Protein AF-F4SD41-F1 (afdb_monomer_lite)

Radius of gyration: 21.18 Å; chains: 1; bounding box: 43×43×62 Å

Sequence (156 aa):
MKKTNLLVYPNWHCGHVFCYSCLLHYLELSEEKKGEGRKCPVCTDPVMKKDLKSVKWLNFDSEQTHIRFRLMERPTFSTLALPRSSTWPSSAIEPLQSPWHFTPDALTHAKFMVAAPDYMNNELNNDLEELQTELATLVTWSASDTQADLGVVFDY

Structure (mmCIF, N/CA/C/O backbone):
data_AF-F4SD41-F1
#
_entry.id   AF-F4SD41-F1
#
loop_
_atom_site.group_PDB
_atom_site.id
_atom_site.type_symbol
_atom_site.label_atom_id
_atom_site.label_alt_id
_atom_site.label_comp_id
_atom_site.label_asym_id
_atom_site.label_entity_id
_atom_site.label_seq_id
_atom_site.pdbx_PDB_ins_code
_atom_site.Cartn_x
_atom_site.Cartn_y
_atom_site.Cartn_z
_atom_site.occupancy
_atom_site.B_iso_or_equiv
_atom_site.auth_seq_id
_atom_site.auth_comp_id
_atom_site.auth_asym_id
_atom_site.auth_atom_id
_atom_site.pdbx_PDB_model_num
ATOM 1 N N . MET A 1 1 ? -3.926 -11.496 15.297 1.00 35.41 1 MET A N 1
ATOM 2 C CA . MET A 1 1 ? -2.959 -10.393 15.077 1.00 35.41 1 MET A CA 1
ATOM 3 C C . MET A 1 1 ? -3.759 -9.243 14.500 1.00 35.41 1 MET A C 1
ATOM 5 O O . MET A 1 1 ? -4.321 -9.430 13.437 1.00 35.41 1 MET A O 1
ATOM 9 N N . LYS A 1 2 ? -3.910 -8.124 15.223 1.00 39.91 2 LYS A N 1
ATOM 10 C CA . LYS A 1 2 ? -4.833 -7.042 14.838 1.00 39.91 2 LYS A CA 1
ATOM 11 C C . LYS A 1 2 ? -4.500 -6.552 13.427 1.00 39.91 2 LYS A C 1
ATOM 13 O O . LYS A 1 2 ? -3.440 -5.944 13.248 1.00 39.91 2 LYS A O 1
ATOM 18 N N . LYS A 1 3 ? -5.389 -6.785 12.452 1.00 43.94 3 LYS A N 1
ATOM 19 C CA . LYS A 1 3 ? -5.392 -6.016 11.206 1.00 43.94 3 LYS A CA 1
ATOM 20 C C . LYS A 1 3 ? -5.551 -4.561 11.616 1.00 43.94 3 LYS A C 1
ATOM 22 O O . LYS A 1 3 ? -6.598 -4.103 12.063 1.00 43.94 3 LYS A O 1
ATOM 27 N N . THR A 1 4 ? -4.436 -3.850 11.597 1.00 45.84 4 THR A N 1
ATOM 28 C CA . THR A 1 4 ? -4.437 -2.422 11.833 1.00 45.84 4 THR A CA 1
ATOM 29 C C . THR A 1 4 ? -5.080 -1.837 10.592 1.00 45.84 4 THR A C 1
ATOM 31 O O . THR A 1 4 ? -4.493 -1.848 9.517 1.00 45.84 4 THR A O 1
ATOM 34 N N . ASN A 1 5 ? -6.331 -1.399 10.730 1.00 52.41 5 ASN A N 1
ATOM 35 C CA . ASN A 1 5 ? -6.955 -0.507 9.769 1.00 52.41 5 ASN A CA 1
ATOM 36 C C . ASN A 1 5 ? -5.996 0.679 9.638 1.00 52.41 5 ASN A C 1
ATOM 38 O O . ASN A 1 5 ? -5.843 1.480 10.560 1.00 52.41 5 ASN A O 1
ATOM 42 N N . LEU A 1 6 ? -5.224 0.692 8.565 1.00 57.09 6 LEU A N 1
ATOM 43 C CA . LEU A 1 6 ? -4.161 1.650 8.342 1.00 57.09 6 LEU A CA 1
ATOM 44 C C . LEU A 1 6 ? -4.562 2.493 7.171 1.00 57.09 6 LEU A C 1
ATOM 46 O O . LEU A 1 6 ? -4.960 1.957 6.144 1.00 57.09 6 LEU A O 1
ATOM 50 N N . LEU A 1 7 ? -4.486 3.802 7.345 1.00 58.81 7 LEU A N 1
ATOM 51 C CA . LEU A 1 7 ? -4.917 4.725 6.319 1.00 58.81 7 LEU A CA 1
ATOM 52 C C . LEU A 1 7 ? -3.710 5.390 5.666 1.00 58.81 7 LEU A C 1
ATOM 54 O O . LEU A 1 7 ? -2.864 5.946 6.363 1.00 58.81 7 LEU A O 1
ATOM 58 N N . VAL A 1 8 ? -3.652 5.332 4.338 1.00 55.59 8 VAL A N 1
ATOM 59 C CA . VAL A 1 8 ? -2.718 6.083 3.494 1.00 55.59 8 VAL A CA 1
ATOM 60 C C . VAL A 1 8 ? -3.490 7.102 2.673 1.00 55.59 8 VAL A C 1
ATOM 62 O O . VAL A 1 8 ? -4.592 6.833 2.204 1.00 55.59 8 VAL A O 1
ATOM 65 N N . TYR A 1 9 ? -2.890 8.272 2.486 1.00 50.62 9 TYR A N 1
ATOM 66 C CA . TYR A 1 9 ? -3.368 9.313 1.588 1.00 50.62 9 TYR A CA 1
ATOM 67 C C . TYR A 1 9 ? -2.645 9.173 0.235 1.00 50.62 9 TYR A C 1
ATOM 69 O O . TYR A 1 9 ? -1.444 9.407 0.143 1.00 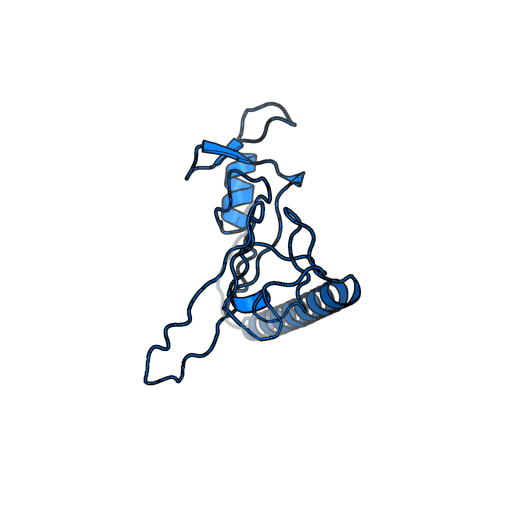50.62 9 TYR A O 1
ATOM 77 N N . PRO A 1 10 ? -3.303 8.755 -0.854 1.00 51.28 10 PRO A N 1
ATOM 78 C CA . PRO A 1 10 ? -2.657 8.561 -2.143 1.00 51.28 10 PRO A CA 1
ATOM 79 C C . PRO A 1 10 ? -2.646 9.886 -2.912 1.00 51.28 10 PRO A C 1
ATOM 81 O O . PRO A 1 10 ? -3.226 10.005 -3.987 1.00 51.28 10 PRO A O 1
ATOM 84 N N . ASN A 1 11 ? -1.996 10.901 -2.357 1.00 50.97 11 ASN A N 1
ATOM 85 C CA . ASN A 1 11 ? -1.503 12.014 -3.159 1.00 50.97 11 ASN A CA 1
ATOM 86 C C . ASN A 1 11 ? 0.018 11.869 -3.259 1.00 50.97 11 ASN A C 1
ATOM 88 O O . ASN A 1 11 ? 0.638 11.210 -2.422 1.00 50.97 11 ASN A O 1
ATOM 92 N N . TRP A 1 12 ? 0.640 12.472 -4.269 1.00 54.09 12 TRP A N 1
ATOM 93 C CA . TRP A 1 12 ? 2.077 12.318 -4.536 1.00 54.09 12 TRP A CA 1
ATOM 94 C C . TRP A 1 12 ? 2.982 12.796 -3.385 1.00 54.09 12 TRP A C 1
ATOM 96 O O . TRP A 1 12 ? 4.186 12.542 -3.410 1.00 54.09 12 TRP A O 1
ATOM 106 N N . HIS A 1 13 ? 2.402 13.431 -2.363 1.00 60.91 13 HIS A N 1
ATOM 107 C CA . HIS A 1 13 ? 3.115 14.101 -1.287 1.00 60.91 13 HIS A CA 1
ATOM 108 C C . HIS A 1 13 ? 3.122 13.346 0.069 1.00 60.91 13 HIS A C 1
ATOM 110 O O . HIS A 1 13 ? 4.201 13.249 0.650 1.00 60.91 13 HIS A O 1
ATOM 116 N N . CYS A 1 14 ? 2.050 12.661 0.535 1.00 72.31 14 CYS A N 1
ATOM 117 C CA . CYS A 1 14 ? 2.090 11.980 1.853 1.00 72.31 14 CYS A CA 1
ATOM 118 C C . CYS A 1 14 ? 1.646 10.500 1.888 1.00 72.31 14 CYS A C 1
ATOM 120 O O . CYS A 1 14 ? 0.476 10.172 1.849 1.00 72.31 14 CYS A O 1
ATOM 122 N N . GLY A 1 15 ? 2.599 9.569 2.044 1.00 75.62 15 GLY A N 1
ATOM 123 C CA . GLY A 1 15 ? 2.355 8.116 2.154 1.00 75.62 15 GLY A CA 1
ATOM 124 C C . GLY A 1 15 ? 2.460 7.560 3.578 1.00 75.62 15 GLY A C 1
ATOM 125 O O . GLY A 1 15 ? 2.865 6.414 3.749 1.00 75.62 15 GLY A O 1
ATOM 126 N N . HIS A 1 16 ? 2.204 8.388 4.592 1.00 84.38 16 HIS A N 1
ATOM 127 C CA . HIS A 1 16 ? 2.368 8.000 5.993 1.00 84.38 16 HIS A CA 1
ATOM 128 C C . HIS A 1 16 ? 1.209 7.137 6.475 1.00 84.38 16 HIS A C 1
ATOM 130 O O . HIS A 1 16 ? 0.063 7.329 6.078 1.00 84.38 16 HIS A O 1
ATOM 136 N N . VAL A 1 17 ? 1.546 6.187 7.338 1.00 85.56 17 VAL A N 1
ATOM 137 C CA . VAL A 1 17 ? 0.671 5.105 7.766 1.00 85.56 17 VAL A CA 1
ATOM 138 C C . VAL A 1 17 ? 0.312 5.332 9.232 1.00 85.56 17 VAL A C 1
ATOM 140 O O . VAL A 1 17 ? 1.196 5.376 10.087 1.00 85.56 17 VAL A O 1
ATOM 143 N N . PHE A 1 18 ? -0.981 5.485 9.522 1.00 85.75 18 PHE A N 1
ATOM 144 C CA . PHE A 1 18 ? -1.491 5.715 10.877 1.00 85.75 18 PHE A CA 1
ATOM 145 C C . PHE A 1 18 ? -2.545 4.688 11.261 1.00 85.75 18 PHE A C 1
ATOM 147 O O . PHE A 1 18 ? -3.328 4.243 10.422 1.00 85.75 18 PHE A O 1
ATOM 154 N N . CYS A 1 19 ? -2.610 4.385 12.555 1.00 85.94 19 CYS A N 1
ATOM 155 C CA . CYS A 1 19 ? -3.704 3.625 13.142 1.00 85.94 19 CYS A CA 1
ATOM 156 C C . CYS A 1 19 ? -5.049 4.330 12.863 1.00 85.94 19 CYS A C 1
ATOM 158 O O . CYS A 1 19 ? -5.156 5.543 13.052 1.00 85.94 19 CYS A O 1
ATOM 160 N N . TYR A 1 20 ? -6.068 3.587 12.417 1.00 84.31 20 TYR A N 1
ATOM 161 C CA . TYR A 1 20 ? -7.367 4.141 12.013 1.00 84.31 20 TYR A CA 1
ATOM 162 C C . TYR A 1 20 ? -8.011 5.007 13.093 1.00 84.31 20 TYR A C 1
ATOM 164 O O . TYR A 1 20 ? -8.345 6.161 12.835 1.00 84.31 20 TYR A O 1
ATOM 172 N N . SER A 1 21 ? -8.135 4.481 14.315 1.00 85.19 21 SER A N 1
ATOM 173 C CA . SER A 1 21 ? -8.725 5.217 15.438 1.00 85.19 21 SER A CA 1
ATOM 174 C C . SER A 1 21 ? -7.927 6.478 15.773 1.00 85.19 21 SER A C 1
ATOM 176 O O . SER A 1 21 ? -8.514 7.541 15.960 1.00 85.19 21 SER A O 1
ATOM 178 N N . CYS A 1 22 ? -6.595 6.385 15.768 1.00 87.69 22 CYS A N 1
ATOM 179 C CA . CYS A 1 22 ? -5.687 7.502 16.019 1.00 87.69 22 CYS A CA 1
ATOM 180 C C . CYS A 1 22 ? -5.872 8.611 14.982 1.00 87.69 22 CYS A C 1
ATOM 182 O O . CYS A 1 22 ? -5.950 9.783 15.339 1.00 87.69 22 CYS A O 1
ATOM 184 N N . LEU A 1 23 ? -5.943 8.248 13.697 1.00 86.19 23 LEU A N 1
ATOM 185 C CA . LEU A 1 23 ? -6.060 9.221 12.618 1.00 86.19 23 LEU A CA 1
ATOM 186 C C . LEU A 1 23 ? -7.437 9.876 12.600 1.00 86.19 23 LEU A C 1
ATOM 188 O O . LEU A 1 23 ? -7.526 1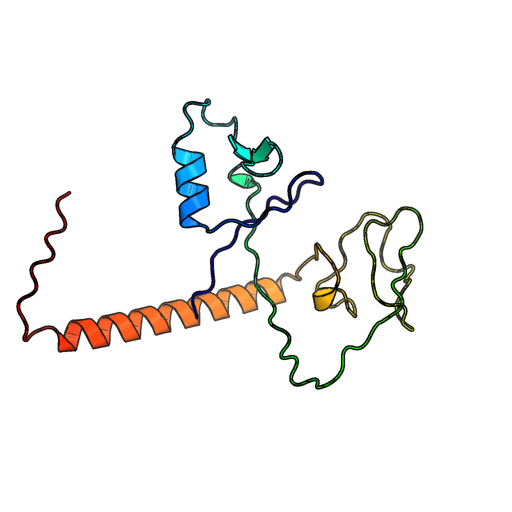1.083 12.408 1.00 86.19 23 LEU A O 1
ATOM 192 N N . LEU A 1 24 ? -8.506 9.110 12.824 1.00 84.44 24 LEU A N 1
ATOM 193 C CA . LEU A 1 24 ? -9.844 9.686 12.919 1.00 84.44 24 LEU A CA 1
ATOM 194 C C . LEU A 1 24 ? -9.957 10.654 14.089 1.00 84.44 24 LEU A C 1
ATOM 196 O O . LEU A 1 24 ? -10.442 11.764 13.900 1.00 84.44 24 LEU A O 1
ATOM 200 N N . HIS A 1 25 ? -9.459 10.269 15.264 1.00 86.94 25 HIS A N 1
ATOM 201 C CA . HIS A 1 25 ? -9.423 11.161 16.417 1.00 86.94 25 HIS A CA 1
ATOM 202 C C . HIS A 1 25 ? -8.587 12.417 16.129 1.00 86.94 25 HIS A C 1
ATOM 204 O O . HIS A 1 25 ? -9.012 13.534 16.417 1.00 86.94 25 HIS A O 1
ATOM 210 N N . TYR A 1 26 ? -7.426 12.246 15.488 1.00 86.69 26 TYR A N 1
ATOM 211 C CA . TYR A 1 26 ? -6.583 13.358 15.068 1.00 86.69 26 TYR A CA 1
ATOM 212 C C . TYR A 1 26 ? -7.310 14.309 14.115 1.00 86.69 26 TYR A C 1
ATOM 214 O O . TYR A 1 26 ? -7.185 15.517 14.277 1.00 86.69 26 TYR A O 1
ATOM 222 N N . LEU A 1 27 ? -8.066 13.799 13.142 1.00 84.06 27 LEU A N 1
ATOM 223 C CA . LEU A 1 27 ? -8.834 14.625 12.210 1.00 84.06 27 LEU A CA 1
ATOM 224 C C . LEU A 1 27 ? -10.017 15.322 12.897 1.00 84.06 27 LEU A C 1
ATOM 226 O O . LEU A 1 27 ? -10.269 16.482 12.601 1.00 84.06 27 LEU A O 1
ATOM 230 N N . GLU A 1 28 ? -10.697 14.656 13.832 1.00 83.62 28 GLU A N 1
ATOM 231 C CA . GLU A 1 28 ? -11.876 15.195 14.532 1.00 83.62 28 GLU A CA 1
ATOM 232 C C . GLU A 1 28 ? -11.540 16.361 15.468 1.00 83.62 28 GLU A C 1
ATOM 234 O O . GLU A 1 28 ? -12.322 17.291 15.621 1.00 83.62 28 GLU A O 1
ATOM 239 N N . LEU A 1 29 ? -10.344 16.359 16.056 1.00 83.31 29 LEU A N 1
ATOM 240 C CA . LEU A 1 29 ? -9.880 17.448 16.916 1.00 83.31 29 LEU A CA 1
ATOM 241 C C . LEU A 1 29 ? -9.715 18.795 16.167 1.00 83.31 29 LEU A C 1
ATOM 243 O O . LEU A 1 29 ? -9.308 19.773 16.796 1.00 83.31 29 LEU A O 1
ATOM 247 N N . SER A 1 30 ? -9.913 18.862 14.840 1.00 72.00 30 SER A N 1
ATOM 248 C CA . SER A 1 30 ? -9.715 20.071 14.025 1.00 72.00 30 SER A CA 1
ATOM 249 C C . SER A 1 30 ? -10.828 21.093 14.176 1.00 72.00 30 SER A C 1
ATOM 251 O O . SER A 1 30 ? -11.968 20.822 13.826 1.00 72.00 30 SER A O 1
ATOM 253 N N . GLU A 1 31 ? -10.463 22.308 14.578 1.00 63.91 31 GLU A N 1
ATOM 254 C CA . GLU A 1 31 ? -11.353 23.475 14.531 1.00 63.91 31 GLU A CA 1
ATOM 255 C C . GLU A 1 31 ? -11.501 24.056 13.110 1.00 63.91 31 GLU A C 1
ATOM 257 O O . GLU A 1 31 ? -12.302 24.963 12.883 1.00 63.91 31 GLU A O 1
ATOM 262 N N . GLU A 1 32 ? -10.723 23.555 12.143 1.00 63.66 32 GLU A N 1
ATOM 263 C CA . GLU A 1 32 ? -10.777 23.985 10.745 1.00 63.66 32 GLU A CA 1
ATOM 264 C C . GLU A 1 32 ? -12.146 23.637 10.135 1.00 63.66 32 GLU A C 1
ATOM 266 O O . GLU A 1 32 ? -12.752 22.603 10.429 1.00 63.66 32 GLU A O 1
ATOM 271 N N . LYS A 1 33 ? -12.689 24.552 9.319 1.00 59.22 33 LYS A N 1
ATOM 272 C CA . LYS A 1 33 ? -14.056 24.448 8.788 1.00 59.22 33 LYS A CA 1
ATOM 273 C C . LYS A 1 33 ? -14.246 23.105 8.086 1.00 59.22 33 LYS A C 1
ATOM 275 O O . LYS A 1 33 ? -13.388 22.677 7.325 1.00 59.22 33 LYS A O 1
ATOM 280 N N . LYS A 1 34 ? -15.417 22.487 8.278 1.00 55.16 34 LYS A N 1
ATOM 281 C CA . LYS A 1 34 ? -15.869 21.232 7.648 1.00 55.16 34 LYS A CA 1
ATOM 282 C C . LYS A 1 34 ? -15.539 21.202 6.139 1.00 55.16 34 LYS A C 1
ATOM 284 O O . LYS A 1 34 ? -16.328 21.681 5.330 1.00 55.16 34 LYS A O 1
ATOM 289 N N . GLY A 1 35 ? -14.372 20.665 5.770 1.00 58.88 35 GLY A N 1
ATOM 290 C CA . GLY A 1 35 ? -13.855 20.662 4.392 1.00 58.88 35 GLY A CA 1
ATOM 291 C C . GLY A 1 35 ? -12.359 20.981 4.237 1.00 58.88 35 GLY A C 1
ATOM 292 O O . GLY A 1 35 ? -11.784 20.622 3.211 1.00 58.88 35 GLY A O 1
ATOM 293 N N . GLU A 1 36 ? -11.728 21.594 5.237 1.00 66.81 36 GLU A N 1
ATOM 294 C CA . GLU A 1 36 ? -10.292 21.890 5.292 1.00 66.81 36 GLU A CA 1
ATOM 295 C C . GLU A 1 36 ? -9.638 20.846 6.219 1.00 66.81 36 GLU A C 1
ATOM 297 O O . GLU A 1 36 ? -9.900 20.794 7.414 1.00 66.81 36 GLU A O 1
ATOM 302 N N . GLY A 1 37 ? -8.957 19.859 5.636 1.00 75.25 37 GLY A N 1
ATOM 303 C CA . GLY A 1 37 ? -8.360 18.741 6.374 1.00 75.25 37 GLY A CA 1
ATOM 304 C C . GLY A 1 37 ? -7.083 19.136 7.120 1.00 75.25 37 GLY A C 1
ATOM 305 O O . GLY A 1 37 ? -6.430 20.111 6.766 1.00 75.25 37 GLY A O 1
ATOM 306 N N . ARG A 1 38 ? -6.668 18.340 8.114 1.00 84.19 38 ARG A N 1
ATOM 307 C CA . ARG A 1 38 ? -5.484 18.642 8.939 1.00 84.19 38 ARG A CA 1
ATOM 308 C C . ARG A 1 38 ? -4.166 18.293 8.270 1.00 84.19 38 ARG A C 1
ATOM 310 O O . ARG A 1 38 ? -4.071 17.356 7.485 1.00 84.19 38 ARG A O 1
ATOM 317 N N . LYS A 1 39 ? -3.107 18.987 8.677 1.00 87.19 39 LYS A N 1
ATOM 318 C CA . LYS A 1 39 ? -1.729 18.688 8.270 1.00 87.19 39 LYS A CA 1
ATOM 319 C C . LYS A 1 39 ? -1.265 17.334 8.807 1.00 87.19 39 LYS A C 1
ATOM 321 O O . LYS A 1 39 ? -1.509 16.990 9.954 1.00 87.19 39 LYS A O 1
ATOM 326 N N . CYS A 1 40 ? -0.541 16.571 8.001 1.00 86.06 40 CYS A N 1
ATOM 327 C CA . CYS A 1 40 ? 0.072 15.317 8.414 1.00 86.06 40 CYS A CA 1
ATOM 328 C C . CYS A 1 40 ? 1.143 15.580 9.494 1.00 86.06 40 CYS A C 1
ATOM 330 O O . CYS A 1 40 ? 2.051 16.373 9.239 1.00 86.06 40 CYS A O 1
ATOM 332 N N . PRO A 1 41 ? 1.140 14.875 10.642 1.00 87.31 41 PRO A N 1
ATOM 333 C CA . PRO A 1 41 ? 2.165 15.045 11.680 1.00 87.31 41 PRO A CA 1
ATOM 334 C C . PRO A 1 41 ? 3.608 14.753 11.238 1.00 87.31 41 PRO A C 1
ATOM 336 O O . PRO A 1 41 ? 4.541 15.146 11.928 1.00 87.31 41 PRO A O 1
ATOM 339 N N . VAL A 1 42 ? 3.805 14.052 10.114 1.00 88.25 42 VAL A N 1
ATOM 340 C CA . VAL A 1 42 ? 5.137 13.620 9.653 1.00 88.25 42 VAL A CA 1
ATOM 341 C C . VAL A 1 42 ? 5.718 14.535 8.571 1.00 88.25 42 VAL A C 1
ATOM 343 O O . VAL A 1 42 ? 6.911 14.811 8.572 1.00 88.25 42 VAL A O 1
ATOM 346 N N . CYS A 1 43 ? 4.889 15.007 7.640 1.00 86.75 43 CYS A N 1
ATOM 347 C CA . CYS A 1 43 ? 5.336 15.786 6.471 1.00 86.75 43 CYS A CA 1
ATOM 348 C C . CYS A 1 43 ? 4.578 17.094 6.267 1.00 86.75 43 CYS A C 1
ATOM 350 O O . CYS A 1 43 ? 4.871 17.828 5.332 1.00 86.75 43 CYS A O 1
ATOM 352 N N . THR A 1 44 ? 3.611 17.403 7.130 1.00 87.06 44 THR A N 1
ATOM 353 C CA . THR A 1 44 ? 2.815 18.639 7.118 1.00 87.06 44 THR A CA 1
ATOM 354 C C . THR A 1 44 ? 1.908 18.863 5.905 1.00 87.06 44 THR A C 1
ATOM 356 O O . THR A 1 44 ? 1.181 19.854 5.879 1.00 87.06 44 THR A O 1
ATOM 359 N N . ASP A 1 45 ? 1.863 17.921 4.963 1.00 86.12 45 ASP A N 1
ATOM 360 C CA . ASP A 1 45 ? 0.907 17.933 3.854 1.00 86.12 45 ASP A CA 1
ATOM 361 C C . ASP A 1 45 ? -0.539 17.777 4.346 1.00 86.12 45 ASP A C 1
ATOM 363 O O . ASP A 1 45 ? -0.776 17.051 5.315 1.00 86.12 45 ASP A O 1
ATOM 367 N N . PRO A 1 46 ? -1.529 18.403 3.689 1.00 83.19 46 PRO A N 1
ATOM 368 C CA . PRO A 1 46 ? -2.926 18.298 4.096 1.00 83.19 46 PRO A CA 1
ATOM 369 C C . PRO A 1 46 ? -3.475 16.879 3.887 1.00 83.19 46 PRO A C 1
ATOM 371 O O . PRO A 1 46 ? -3.330 16.290 2.814 1.00 83.19 46 PRO A O 1
ATOM 374 N N . VAL A 1 47 ? -4.151 16.355 4.910 1.00 83.31 47 VAL A N 1
ATOM 375 C CA . VAL A 1 47 ? -4.814 15.048 4.935 1.00 83.31 47 VAL A CA 1
ATOM 376 C C . VAL A 1 47 ? -6.321 15.256 5.020 1.00 83.31 47 VAL A C 1
ATOM 378 O O . VAL A 1 47 ? -6.839 15.842 5.970 1.00 83.31 47 VAL A O 1
ATOM 381 N N . MET A 1 48 ? -7.042 14.729 4.034 1.00 80.88 48 MET A N 1
ATOM 382 C CA . MET A 1 48 ? -8.499 14.833 3.938 1.00 80.88 48 MET A CA 1
ATOM 383 C C . MET A 1 48 ? -9.157 13.481 4.207 1.00 80.88 48 MET A C 1
ATOM 385 O O . MET A 1 48 ? -8.680 12.449 3.739 1.00 80.88 48 MET A O 1
ATOM 389 N N . LYS A 1 49 ? -10.320 13.479 4.874 1.00 80.56 49 LYS A N 1
ATOM 390 C CA . LYS A 1 49 ? -11.059 12.244 5.205 1.00 80.56 49 LYS A CA 1
ATOM 391 C C . LYS A 1 49 ? -11.442 11.407 3.977 1.00 80.56 49 LYS A C 1
ATOM 393 O O . LYS A 1 49 ? -11.369 10.186 4.025 1.00 80.56 49 LYS A O 1
ATOM 398 N N . LYS A 1 50 ? -11.824 12.063 2.876 1.00 79.38 50 LYS A N 1
ATOM 399 C CA . LYS A 1 50 ? -12.221 11.420 1.606 1.00 79.38 50 LYS A CA 1
ATOM 400 C C . LYS A 1 50 ? -11.084 10.665 0.905 1.00 79.38 50 LYS A C 1
ATOM 402 O O . LYS A 1 50 ? -11.340 9.773 0.102 1.00 79.38 50 LYS A O 1
ATOM 407 N N . ASP A 1 51 ? -9.847 11.030 1.214 1.00 78.00 51 ASP A N 1
ATOM 408 C CA . ASP A 1 51 ? -8.663 10.547 0.514 1.00 78.00 51 ASP A CA 1
ATOM 409 C C . ASP A 1 51 ? -7.947 9.447 1.313 1.00 78.00 51 ASP A C 1
ATOM 411 O O . ASP A 1 51 ? -6.946 8.904 0.865 1.00 78.00 51 ASP A O 1
ATOM 415 N N . LEU A 1 52 ? -8.465 9.077 2.485 1.00 80.19 52 LEU A N 1
ATOM 416 C CA . LEU A 1 52 ? -7.937 7.979 3.284 1.00 80.19 52 LEU A CA 1
ATOM 417 C C . LEU A 1 52 ? -8.211 6.632 2.594 1.00 80.19 52 LEU A C 1
ATOM 419 O O . LEU A 1 52 ? -9.341 6.344 2.195 1.00 80.19 52 LEU A O 1
ATOM 423 N N . LYS A 1 53 ? -7.182 5.793 2.466 1.00 79.31 53 LYS A N 1
ATOM 424 C CA . LYS A 1 53 ? -7.252 4.445 1.878 1.00 79.31 53 LYS A CA 1
ATOM 425 C C . LYS A 1 53 ? -6.724 3.399 2.839 1.00 79.31 53 LYS A C 1
ATOM 427 O O . LYS A 1 53 ? -5.672 3.614 3.423 1.00 79.31 53 LYS A O 1
ATOM 432 N N . SER A 1 54 ? -7.403 2.262 2.954 1.00 77.75 54 SER A N 1
ATOM 433 C CA . SER A 1 54 ? -6.929 1.123 3.742 1.00 77.75 54 SER A CA 1
ATOM 434 C C . SER A 1 54 ? -5.631 0.538 3.173 1.00 77.75 54 SER A C 1
ATOM 436 O O . SER A 1 54 ? -5.473 0.416 1.958 1.00 77.75 54 SER A O 1
ATOM 438 N N . VAL A 1 55 ? -4.717 0.139 4.055 1.00 76.94 55 VAL A N 1
ATOM 439 C CA . VAL A 1 55 ? -3.470 -0.556 3.722 1.00 76.94 55 VAL A CA 1
ATOM 440 C C . VAL A 1 55 ? -3.395 -1.876 4.467 1.00 76.94 55 VAL A C 1
ATOM 442 O O . VAL A 1 55 ? -3.750 -1.961 5.641 1.00 76.94 55 VAL A O 1
ATOM 445 N N . LYS A 1 56 ? -2.896 -2.899 3.771 1.00 76.75 56 LYS A N 1
ATOM 446 C CA . LYS A 1 56 ? -2.645 -4.234 4.308 1.00 76.75 56 LYS A CA 1
ATOM 447 C C . LYS A 1 56 ? -1.143 -4.463 4.410 1.00 76.75 56 LYS A C 1
ATOM 449 O O . LYS A 1 56 ? -0.410 -4.203 3.457 1.00 76.75 56 LYS A O 1
ATOM 454 N N . TRP A 1 57 ? -0.694 -4.978 5.551 1.00 77.69 57 TRP A N 1
ATOM 455 C CA . TRP A 1 57 ? 0.669 -5.480 5.675 1.00 77.69 57 TRP A CA 1
ATOM 456 C C . TRP A 1 57 ? 0.780 -6.822 4.978 1.00 77.69 57 TRP A C 1
ATOM 458 O O . TRP A 1 57 ? 0.020 -7.749 5.260 1.00 77.69 57 TRP A O 1
ATOM 468 N N . LEU A 1 58 ? 1.759 -6.920 4.094 1.00 76.75 58 LEU A N 1
ATOM 469 C CA . LEU A 1 58 ? 2.159 -8.178 3.502 1.00 76.75 58 LEU A CA 1
ATOM 470 C C . LEU A 1 58 ? 3.419 -8.627 4.223 1.00 76.75 58 LEU A C 1
ATOM 472 O O . LEU A 1 58 ? 4.502 -8.083 4.009 1.00 76.75 58 LEU A O 1
ATOM 476 N N . ASN A 1 59 ? 3.247 -9.586 5.126 1.00 74.94 59 ASN A N 1
ATOM 477 C CA . ASN A 1 59 ? 4.374 -10.267 5.735 1.00 74.94 59 ASN A CA 1
ATOM 478 C C . ASN A 1 59 ? 4.853 -11.317 4.740 1.00 74.94 59 ASN A C 1
ATOM 480 O O . ASN A 1 59 ? 4.112 -12.234 4.390 1.00 74.94 59 ASN A O 1
ATOM 484 N N . PHE A 1 60 ? 6.082 -11.165 4.268 1.00 71.31 60 PHE A N 1
ATOM 485 C CA . PHE A 1 60 ? 6.760 -12.217 3.533 1.00 71.31 60 PHE A CA 1
ATOM 486 C C . PHE A 1 60 ? 7.562 -13.000 4.561 1.00 71.31 60 PHE A C 1
ATOM 488 O O . PHE A 1 60 ? 8.514 -12.453 5.116 1.00 71.31 60 PHE A O 1
ATOM 495 N N . ASP A 1 61 ? 7.150 -14.237 4.851 1.00 64.25 61 ASP A N 1
ATOM 496 C CA . ASP A 1 61 ? 7.909 -15.113 5.742 1.00 64.25 61 ASP A CA 1
ATOM 497 C C . ASP A 1 61 ? 9.293 -15.334 5.140 1.00 64.25 61 ASP A C 1
ATOM 499 O O . ASP A 1 61 ? 9.487 -16.051 4.154 1.00 64.25 61 ASP A O 1
ATOM 503 N N . SER A 1 62 ? 10.278 -14.655 5.713 1.00 62.72 62 SER A N 1
ATOM 504 C CA . SER A 1 62 ? 11.669 -14.875 5.388 1.00 62.72 62 SER A CA 1
ATOM 505 C C . SER A 1 62 ? 12.209 -15.942 6.330 1.00 62.72 62 SER A C 1
ATOM 507 O O . SER A 1 62 ? 13.065 -15.659 7.162 1.00 62.72 62 SER A O 1
ATOM 509 N N . GLU A 1 63 ? 11.807 -17.198 6.127 1.00 66.81 63 GLU A N 1
ATOM 510 C CA . GLU A 1 63 ? 12.590 -18.363 6.586 1.00 66.81 63 GLU A CA 1
ATOM 511 C C . GLU A 1 63 ? 13.927 -18.486 5.814 1.00 66.81 63 GLU A C 1
ATOM 513 O O . GLU A 1 63 ? 14.564 -19.536 5.746 1.00 66.81 63 GLU A O 1
ATOM 518 N N . GLN A 1 64 ? 14.365 -17.405 5.168 1.00 68.75 64 GLN A N 1
ATOM 519 C CA . GLN A 1 64 ? 15.584 -17.361 4.391 1.00 68.75 64 GLN A CA 1
ATOM 520 C C . GLN A 1 64 ? 16.750 -17.058 5.322 1.00 68.75 64 GLN A C 1
ATOM 522 O O . GLN A 1 64 ? 16.854 -15.989 5.914 1.00 68.75 64 GLN A O 1
ATOM 527 N N . THR A 1 65 ? 17.684 -18.000 5.386 1.00 85.19 65 THR A N 1
ATOM 528 C CA . THR A 1 65 ? 18.967 -17.861 6.087 1.00 85.19 65 THR A CA 1
ATOM 529 C C . THR A 1 65 ? 19.930 -16.888 5.399 1.00 85.19 65 THR A C 1
ATOM 531 O O . THR A 1 65 ? 21.011 -16.617 5.918 1.00 85.19 65 THR A O 1
ATOM 534 N N . HIS A 1 66 ? 19.566 -16.376 4.220 1.00 84.19 66 HIS A N 1
ATOM 535 C CA . HIS A 1 66 ? 20.399 -15.515 3.393 1.00 84.19 66 HIS A CA 1
ATOM 536 C C . HIS A 1 66 ? 19.604 -14.330 2.839 1.00 84.19 66 HIS A C 1
ATOM 538 O O . HIS A 1 66 ? 18.443 -14.451 2.459 1.00 84.19 66 HIS A O 1
ATOM 544 N N . ILE A 1 67 ? 20.267 -13.175 2.752 1.00 84.19 67 ILE A N 1
ATOM 545 C CA . ILE A 1 67 ? 19.705 -11.954 2.171 1.00 84.19 67 ILE A CA 1
ATOM 546 C C . ILE A 1 67 ? 20.012 -11.949 0.671 1.00 84.19 67 ILE A C 1
ATOM 548 O O . ILE A 1 67 ? 21.176 -11.940 0.267 1.00 84.19 67 ILE A O 1
ATOM 552 N N . ARG A 1 68 ? 18.974 -11.936 -0.170 1.00 85.12 68 ARG A N 1
ATOM 553 C CA . ARG A 1 68 ? 19.120 -11.848 -1.629 1.00 85.12 68 ARG A CA 1
ATOM 554 C C . ARG A 1 68 ? 18.933 -10.412 -2.111 1.00 85.12 68 ARG A C 1
ATOM 556 O O . ARG A 1 68 ? 17.819 -9.901 -2.132 1.00 85.12 68 ARG A O 1
ATOM 563 N N . PHE A 1 69 ? 20.006 -9.800 -2.601 1.00 89.44 69 PHE A N 1
ATOM 564 C CA . PHE A 1 69 ? 19.927 -8.529 -3.321 1.00 89.44 69 PHE A CA 1
ATOM 565 C C . PHE A 1 69 ? 19.461 -8.761 -4.767 1.00 89.44 69 PHE A C 1
ATOM 567 O O . PHE A 1 69 ? 19.930 -9.682 -5.441 1.00 8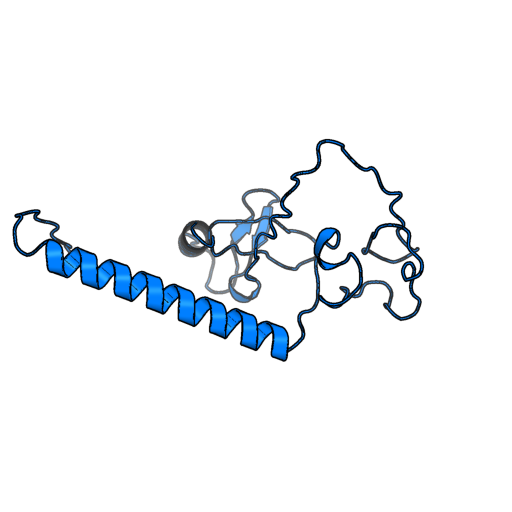9.44 69 PHE A O 1
ATOM 574 N N . ARG A 1 70 ? 18.533 -7.931 -5.258 1.00 91.62 70 ARG A N 1
ATOM 575 C CA . ARG A 1 70 ? 18.096 -7.912 -6.664 1.00 91.62 70 ARG A CA 1
ATOM 576 C C . ARG A 1 70 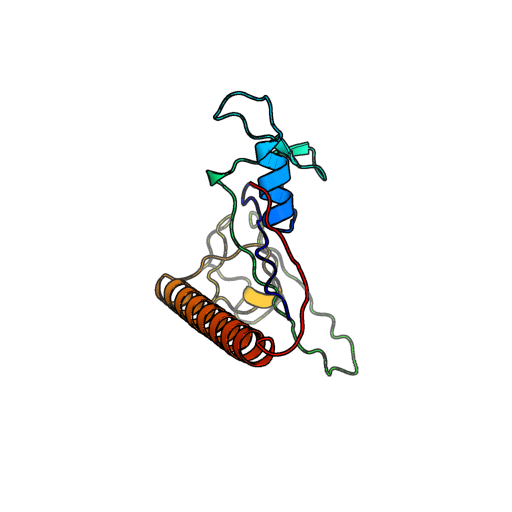? 18.358 -6.533 -7.260 1.00 91.62 70 ARG A C 1
ATOM 578 O O . ARG A 1 70 ? 18.152 -5.522 -6.596 1.00 91.62 70 ARG A O 1
ATOM 585 N N . LEU A 1 71 ? 18.811 -6.503 -8.513 1.00 94.62 71 LEU A N 1
ATOM 586 C CA . LEU A 1 71 ? 18.975 -5.257 -9.257 1.00 94.62 71 LEU A CA 1
ATOM 587 C C . LEU A 1 71 ? 17.593 -4.666 -9.554 1.00 94.62 71 LEU A C 1
ATOM 589 O O . LEU A 1 71 ? 16.760 -5.330 -10.170 1.00 94.62 71 LEU A O 1
ATOM 593 N N . MET A 1 72 ? 17.373 -3.429 -9.121 1.00 93.50 72 MET A N 1
ATOM 594 C CA . MET A 1 72 ? 16.140 -2.684 -9.368 1.00 93.50 72 MET A CA 1
ATOM 595 C C . MET A 1 72 ? 16.279 -1.850 -10.639 1.00 93.50 72 MET A C 1
ATOM 597 O O . MET A 1 72 ? 17.322 -1.233 -10.863 1.00 93.50 72 MET A O 1
ATOM 601 N N . GLU A 1 73 ? 15.221 -1.795 -11.442 1.00 92.06 73 GLU A N 1
ATOM 602 C CA . GLU A 1 73 ? 15.168 -0.986 -12.658 1.00 92.06 73 GLU A CA 1
ATOM 603 C C . GLU A 1 73 ? 13.968 -0.034 -12.611 1.00 92.06 73 GLU A C 1
ATOM 605 O O . GLU A 1 73 ? 12.844 -0.442 -12.307 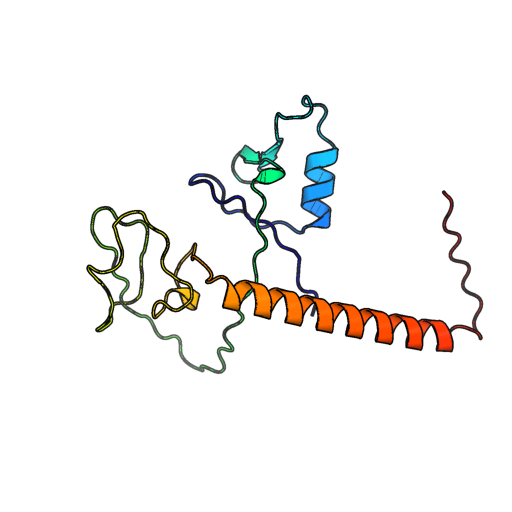1.00 92.06 73 GLU A O 1
ATOM 610 N N . ARG A 1 74 ? 14.215 1.246 -12.912 1.00 91.69 74 ARG A N 1
ATOM 611 C CA . ARG A 1 74 ? 13.193 2.295 -13.010 1.00 91.69 74 ARG A CA 1
ATOM 612 C C . ARG A 1 74 ? 13.258 2.941 -14.398 1.00 91.69 74 ARG A C 1
ATOM 614 O O . ARG A 1 74 ? 14.217 3.673 -14.655 1.00 91.69 74 ARG A O 1
ATOM 621 N N . PRO A 1 75 ? 12.262 2.709 -15.269 1.00 88.25 75 PRO A N 1
ATOM 622 C CA . PRO A 1 75 ? 12.167 3.363 -16.569 1.00 88.25 75 PRO A CA 1
ATOM 623 C C . PRO A 1 75 ? 12.120 4.888 -16.461 1.00 88.25 75 PRO A C 1
ATOM 625 O O . PRO A 1 75 ? 11.682 5.453 -15.453 1.00 88.25 75 PRO A O 1
ATOM 628 N N . THR A 1 76 ? 12.537 5.568 -17.527 1.00 86.25 76 THR A N 1
ATOM 629 C CA . THR A 1 76 ? 12.393 7.021 -17.637 1.00 86.25 76 THR A CA 1
ATOM 630 C C . THR A 1 76 ? 10.918 7.416 -17.565 1.00 86.25 76 THR A C 1
ATOM 632 O O . THR A 1 76 ? 10.045 6.711 -18.061 1.00 86.25 76 THR A O 1
ATOM 635 N N . PHE A 1 77 ? 10.637 8.541 -16.901 1.00 82.12 77 PHE A N 1
ATOM 636 C CA . PHE A 1 77 ? 9.277 9.057 -16.684 1.00 82.12 77 PHE A CA 1
ATOM 637 C C . PHE A 1 77 ? 8.327 8.128 -15.901 1.00 82.12 77 PHE A C 1
ATOM 639 O O . PHE A 1 77 ? 7.127 8.381 -15.860 1.00 82.12 77 PHE A O 1
ATOM 646 N N . SER A 1 78 ? 8.843 7.095 -15.226 1.00 83.50 78 SER A N 1
ATOM 647 C CA . SER A 1 78 ? 8.055 6.229 -14.346 1.00 83.50 78 SER A CA 1
ATOM 648 C C . SER A 1 78 ? 8.408 6.436 -12.871 1.00 83.50 78 SER A C 1
ATOM 650 O O . SER A 1 78 ? 9.574 6.593 -12.502 1.00 83.50 78 SER A O 1
ATOM 652 N N . THR A 1 79 ? 7.392 6.407 -12.008 1.00 80.12 79 THR A N 1
ATOM 653 C CA . THR A 1 79 ? 7.551 6.334 -10.546 1.00 80.12 79 THR A CA 1
ATOM 654 C C . THR A 1 79 ? 7.662 4.891 -10.047 1.00 80.12 79 THR A C 1
ATOM 656 O O . THR A 1 79 ? 7.969 4.670 -8.875 1.00 80.12 79 THR A O 1
ATOM 659 N N . LEU A 1 80 ? 7.450 3.909 -10.930 1.00 87.12 80 LEU A N 1
ATOM 660 C CA . LEU A 1 80 ? 7.502 2.489 -10.620 1.00 87.12 80 LEU A CA 1
ATOM 661 C C . LEU A 1 80 ? 8.933 1.957 -10.773 1.00 87.12 80 LEU A C 1
ATOM 663 O O . LEU A 1 80 ? 9.541 2.075 -11.836 1.00 87.12 80 LEU A O 1
ATOM 667 N N . ALA A 1 81 ? 9.460 1.355 -9.708 1.00 90.06 81 ALA A N 1
ATOM 668 C CA . ALA A 1 81 ? 10.748 0.671 -9.696 1.00 90.06 81 ALA A CA 1
ATOM 669 C C . ALA A 1 81 ? 10.540 -0.772 -9.226 1.00 90.06 81 ALA A C 1
ATOM 671 O O . ALA A 1 81 ? 10.156 -0.991 -8.078 1.00 90.06 81 ALA A O 1
ATOM 672 N N . LEU A 1 82 ? 10.791 -1.742 -10.105 1.00 91.81 82 LEU A N 1
ATOM 673 C CA . LEU A 1 82 ? 10.648 -3.173 -9.817 1.00 91.81 82 LEU A CA 1
ATOM 674 C C . LEU A 1 82 ? 11.975 -3.908 -10.065 1.00 91.81 82 LEU A C 1
ATOM 676 O O . LEU A 1 82 ? 12.858 -3.372 -10.749 1.00 91.81 82 LEU A O 1
ATOM 680 N N . PRO A 1 83 ? 12.151 -5.121 -9.512 1.00 93.50 83 PRO A N 1
ATOM 681 C CA . PRO A 1 83 ? 13.295 -5.962 -9.829 1.00 93.50 83 PRO A CA 1
ATOM 682 C C . PRO A 1 83 ? 13.383 -6.230 -11.331 1.00 93.50 83 PRO A C 1
ATOM 684 O O . PRO A 1 83 ? 12.382 -6.525 -11.988 1.00 93.50 83 PRO A O 1
ATOM 687 N N . ARG A 1 84 ? 14.600 -6.176 -11.876 1.00 92.19 84 ARG A N 1
ATOM 688 C CA . ARG A 1 84 ? 14.851 -6.550 -13.268 1.00 92.19 84 ARG A CA 1
ATOM 689 C C . ARG A 1 84 ? 14.414 -7.999 -13.496 1.00 92.19 84 ARG A C 1
ATOM 691 O O . ARG A 1 84 ? 14.895 -8.907 -12.813 1.00 92.19 84 ARG A O 1
ATOM 698 N N . SER A 1 85 ? 13.545 -8.221 -14.475 1.00 90.62 85 SER A N 1
ATOM 699 C CA . SER A 1 85 ? 13.018 -9.547 -14.811 1.00 90.62 85 SER A CA 1
ATOM 700 C C . SER A 1 85 ? 12.710 -9.644 -16.307 1.00 90.62 85 SER A C 1
ATOM 702 O O . SER A 1 85 ? 12.913 -8.696 -17.056 1.00 90.62 85 SER A O 1
ATOM 704 N N . SER A 1 86 ? 12.231 -10.796 -16.780 1.00 89.44 86 SER A N 1
ATOM 705 C CA . SER A 1 86 ? 11.764 -10.930 -18.169 1.00 89.44 86 SER A CA 1
ATOM 706 C C . SER A 1 86 ? 10.496 -10.118 -18.451 1.00 89.44 86 SER A C 1
ATOM 708 O O . SER A 1 86 ? 10.220 -9.795 -19.601 1.00 89.44 86 SER A O 1
ATOM 710 N N . THR A 1 87 ? 9.726 -9.795 -17.411 1.00 88.31 87 THR A N 1
ATOM 711 C CA . THR A 1 87 ? 8.455 -9.065 -17.493 1.00 88.31 87 THR A CA 1
ATOM 712 C C . THR A 1 87 ? 8.585 -7.584 -17.134 1.00 88.31 87 THR A C 1
ATOM 714 O O . THR A 1 87 ? 7.590 -6.863 -17.178 1.00 88.31 87 THR A O 1
ATOM 717 N N . TRP A 1 88 ? 9.781 -7.118 -16.760 1.00 88.56 88 TRP A N 1
ATOM 718 C CA . TRP A 1 88 ? 10.037 -5.734 -16.370 1.00 88.56 88 TRP A CA 1
ATOM 719 C C . TRP A 1 88 ? 11.414 -5.260 -16.861 1.00 88.56 88 TRP A C 1
ATOM 721 O O . TRP A 1 88 ? 12.408 -5.920 -16.542 1.00 88.56 88 TRP A O 1
ATOM 731 N N . PRO A 1 89 ? 11.506 -4.112 -17.563 1.00 85.50 89 PRO A N 1
ATOM 732 C CA . PRO A 1 89 ? 10.449 -3.130 -17.836 1.00 85.50 89 PRO A CA 1
ATOM 733 C C . PRO A 1 89 ? 9.477 -3.555 -18.946 1.00 85.50 89 PRO A C 1
ATOM 735 O O . PRO A 1 89 ? 9.870 -4.179 -19.926 1.00 85.50 89 PRO A O 1
ATOM 738 N N . SER A 1 90 ? 8.197 -3.210 -18.788 1.00 80.75 90 SER A N 1
ATOM 739 C CA . SER A 1 90 ? 7.135 -3.550 -19.745 1.00 80.75 90 SER A CA 1
ATOM 740 C C . SER A 1 90 ? 6.571 -2.297 -20.406 1.00 80.75 90 SER A C 1
ATOM 742 O O . SER A 1 90 ? 6.271 -1.324 -19.719 1.00 80.75 90 SER A O 1
ATOM 744 N N . SER A 1 91 ? 6.365 -2.339 -21.725 1.00 77.69 91 SER A N 1
ATOM 745 C CA . SER A 1 91 ? 5.634 -1.299 -22.463 1.00 77.69 91 SER A CA 1
ATOM 746 C C . SER A 1 91 ? 4.124 -1.325 -22.207 1.00 77.69 91 SER A C 1
ATOM 748 O O . SER A 1 91 ? 3.434 -0.382 -22.580 1.00 77.69 91 SER A O 1
ATOM 750 N N . ALA A 1 92 ? 3.603 -2.384 -21.575 1.00 74.50 92 ALA A N 1
ATOM 751 C CA . ALA A 1 92 ? 2.185 -2.511 -21.240 1.00 74.50 92 ALA A CA 1
ATOM 752 C C . ALA A 1 92 ? 1.774 -1.678 -20.013 1.00 74.50 92 ALA A C 1
ATOM 754 O O . ALA A 1 92 ? 0.586 -1.572 -19.720 1.00 74.50 92 ALA A O 1
ATOM 755 N N . ILE A 1 93 ? 2.740 -1.125 -19.274 1.00 74.94 93 ILE A N 1
ATOM 756 C CA . ILE A 1 93 ? 2.489 -0.255 -18.124 1.00 74.94 93 ILE A CA 1
ATOM 757 C C . ILE A 1 93 ? 2.830 1.167 -18.553 1.00 74.94 93 ILE A C 1
ATOM 759 O O . ILE A 1 93 ? 3.995 1.483 -18.796 1.00 74.94 93 ILE A O 1
ATOM 763 N N . GLU A 1 94 ? 1.808 2.015 -18.659 1.00 76.56 94 GLU A N 1
ATOM 764 C CA . GLU A 1 94 ? 2.002 3.413 -19.026 1.00 76.56 94 GLU A CA 1
ATOM 765 C C . GLU A 1 94 ? 2.876 4.140 -17.988 1.00 76.56 94 GLU A C 1
ATOM 767 O O . GLU A 1 94 ? 2.741 3.905 -16.778 1.00 76.56 94 GLU A O 1
ATOM 772 N N . PRO A 1 95 ? 3.773 5.044 -18.428 1.00 70.88 95 PRO A N 1
ATOM 773 C CA . PRO A 1 95 ? 4.499 5.916 -17.516 1.00 70.88 95 PRO A CA 1
ATOM 774 C C . PRO A 1 95 ? 3.516 6.661 -16.604 1.00 70.88 95 PRO A C 1
ATOM 776 O O . PRO A 1 95 ? 2.476 7.120 -17.061 1.00 70.88 95 PRO A O 1
ATOM 779 N N . LEU A 1 96 ? 3.864 6.808 -15.321 1.00 75.25 96 LEU A N 1
ATOM 780 C CA . LEU A 1 96 ? 3.071 7.503 -14.289 1.00 75.25 96 LEU A CA 1
ATOM 781 C C . LEU A 1 96 ? 1.817 6.764 -13.785 1.00 75.25 96 LEU A C 1
ATOM 783 O O . LEU A 1 96 ? 1.195 7.250 -12.837 1.00 75.25 96 LEU A O 1
ATOM 787 N N . GLN A 1 97 ? 1.462 5.599 -14.334 1.00 79.19 97 GLN A N 1
ATOM 788 C CA . GLN A 1 97 ? 0.345 4.803 -13.823 1.00 79.19 97 GLN A CA 1
ATOM 789 C C . GLN A 1 97 ? 0.801 3.782 -12.768 1.00 79.19 97 GLN A C 1
ATOM 791 O O . GLN A 1 97 ? 1.849 3.145 -12.887 1.00 79.19 97 GLN A O 1
ATOM 796 N N . SER A 1 98 ? -0.016 3.596 -11.726 1.00 84.25 98 SER A N 1
ATOM 797 C CA . SER A 1 98 ? 0.182 2.520 -10.752 1.00 84.25 98 SER A CA 1
ATOM 798 C C . SER A 1 98 ? -0.034 1.146 -11.406 1.00 84.25 98 SER A C 1
ATOM 800 O O . SER A 1 98 ? -1.024 0.966 -12.121 1.00 84.25 98 SER A O 1
ATOM 802 N N . PRO A 1 99 ? 0.834 0.154 -11.144 1.00 87.19 99 PRO A N 1
ATOM 803 C CA . PRO A 1 99 ? 0.683 -1.194 -11.681 1.00 87.19 99 PRO A CA 1
ATOM 804 C C . PRO A 1 99 ? -0.540 -1.900 -11.094 1.00 87.19 99 PRO A C 1
ATOM 806 O O . PRO A 1 99 ? -0.990 -1.598 -9.988 1.00 87.19 99 PRO A O 1
ATOM 809 N N . TRP A 1 100 ? -1.055 -2.899 -11.803 1.00 88.06 100 TRP A N 1
ATOM 810 C CA . TRP A 1 100 ? -2.085 -3.782 -11.260 1.00 88.06 100 TRP A CA 1
ATOM 811 C C . TRP A 1 100 ? -1.518 -4.676 -10.154 1.00 88.06 100 TRP A C 1
ATOM 813 O O . TRP A 1 100 ? -0.361 -5.085 -10.234 1.00 88.06 100 TRP A O 1
ATOM 823 N N . HIS A 1 101 ? -2.340 -5.047 -9.173 1.00 87.12 101 HIS A N 1
ATOM 824 C CA . HIS A 1 101 ? -1.963 -5.957 -8.080 1.00 87.12 101 HIS A CA 1
ATOM 825 C C . HIS A 1 101 ? -1.463 -7.338 -8.556 1.00 87.12 101 HIS A C 1
ATOM 827 O O . HIS A 1 101 ? -0.711 -7.991 -7.842 1.00 87.12 101 HIS A O 1
ATOM 833 N N . PHE A 1 102 ? -1.842 -7.767 -9.766 1.00 89.12 102 PHE A N 1
ATOM 834 C CA . PHE A 1 102 ? -1.362 -9.001 -10.405 1.00 89.12 102 PHE A CA 1
ATOM 835 C C . PHE A 1 102 ? -0.087 -8.810 -11.249 1.00 89.12 102 PHE A C 1
ATOM 837 O O . PHE A 1 102 ? 0.387 -9.755 -11.877 1.00 89.12 102 PHE A O 1
ATOM 844 N N . THR A 1 103 ? 0.472 -7.598 -11.301 1.00 89.25 103 THR A N 1
ATOM 845 C CA . THR A 1 103 ? 1.743 -7.344 -11.992 1.00 89.25 103 THR A CA 1
ATOM 846 C C . THR A 1 103 ? 2.872 -8.057 -11.239 1.00 89.25 103 THR A C 1
ATOM 848 O O . THR A 1 103 ? 2.963 -7.900 -10.016 1.00 89.25 103 THR A O 1
ATOM 851 N N . PRO A 1 104 ? 3.756 -8.806 -11.927 1.00 89.88 104 PRO A N 1
ATOM 852 C CA . PRO A 1 104 ? 4.884 -9.473 -11.283 1.00 89.88 104 PRO A CA 1
ATOM 853 C C . PRO A 1 104 ? 5.715 -8.505 -10.437 1.00 89.88 104 PRO A C 1
ATOM 855 O O . PRO A 1 104 ? 5.991 -7.387 -10.865 1.00 89.88 104 PRO A O 1
ATOM 858 N N . ASP A 1 105 ? 6.087 -8.933 -9.229 1.00 89.56 105 ASP A N 1
ATOM 859 C CA . ASP A 1 105 ? 6.847 -8.159 -8.235 1.00 89.56 105 ASP A CA 1
ATOM 860 C C . ASP A 1 105 ? 6.206 -6.837 -7.751 1.00 89.56 105 ASP A C 1
ATOM 862 O O . ASP A 1 105 ? 6.747 -6.202 -6.842 1.00 89.56 105 ASP A O 1
ATOM 866 N N . ALA A 1 106 ? 5.048 -6.419 -8.278 1.00 88.50 106 ALA A N 1
ATOM 867 C CA . ALA A 1 106 ? 4.391 -5.192 -7.829 1.00 88.50 106 ALA A CA 1
ATOM 868 C C . ALA A 1 106 ? 3.900 -5.322 -6.387 1.00 88.50 106 ALA A C 1
ATOM 870 O O . ALA A 1 106 ? 4.137 -4.429 -5.581 1.00 88.50 106 ALA A O 1
ATOM 871 N N . LEU A 1 107 ? 3.312 -6.467 -6.037 1.00 86.00 107 LEU A N 1
ATOM 872 C CA . LEU A 1 107 ? 2.802 -6.726 -4.691 1.00 86.00 107 LEU A CA 1
ATOM 873 C C . LEU A 1 107 ? 3.878 -6.576 -3.600 1.00 86.00 107 LEU A C 1
ATOM 875 O O . LEU A 1 107 ? 3.587 -6.162 -2.482 1.00 86.00 107 LEU A O 1
ATOM 879 N N . THR A 1 108 ? 5.124 -6.903 -3.939 1.00 86.38 108 THR A N 1
ATOM 880 C CA . THR A 1 108 ? 6.280 -6.913 -3.037 1.00 86.38 108 THR A CA 1
ATOM 881 C C . THR A 1 108 ? 7.084 -5.613 -3.058 1.00 86.38 108 THR A C 1
ATOM 883 O O . THR A 1 108 ? 7.641 -5.240 -2.029 1.00 86.38 108 THR A O 1
ATOM 886 N N . HIS A 1 109 ? 7.181 -4.931 -4.205 1.00 87.31 109 HIS A N 1
ATOM 887 C CA . HIS A 1 109 ? 8.113 -3.806 -4.387 1.00 87.31 109 HIS A CA 1
ATOM 888 C C . HIS A 1 109 ? 7.437 -2.484 -4.775 1.00 87.31 109 HIS A C 1
ATOM 890 O O . HIS A 1 109 ? 8.052 -1.426 -4.628 1.00 87.31 109 HIS A O 1
ATOM 896 N N . ALA A 1 110 ? 6.197 -2.501 -5.278 1.00 86.44 110 ALA A N 1
ATOM 897 C CA . ALA A 1 110 ? 5.503 -1.277 -5.662 1.00 86.44 110 ALA A CA 1
ATOM 898 C C . ALA A 1 110 ? 4.904 -0.576 -4.437 1.00 86.44 110 ALA A C 1
ATOM 900 O O . ALA A 1 110 ? 4.264 -1.186 -3.586 1.00 86.44 110 ALA A O 1
ATOM 901 N N . LYS A 1 111 ? 5.059 0.751 -4.389 1.00 79.00 111 LYS A N 1
ATOM 902 C CA . LYS A 1 111 ? 4.469 1.590 -3.334 1.00 79.00 111 LYS A CA 1
ATOM 903 C C . LYS A 1 111 ? 2.941 1.670 -3.433 1.00 79.00 111 LYS A C 1
ATOM 905 O O . LYS A 1 111 ? 2.261 1.740 -2.416 1.00 79.00 111 LYS A O 1
ATOM 910 N N . PHE A 1 112 ? 2.415 1.703 -4.655 1.00 79.31 112 PHE A N 1
ATOM 911 C CA . PHE A 1 112 ? 0.988 1.812 -4.946 1.00 79.31 112 PHE A CA 1
ATOM 912 C C . PHE A 1 112 ? 0.618 0.829 -6.049 1.00 79.31 112 PHE A C 1
ATOM 914 O O . PHE A 1 112 ? 1.408 0.605 -6.964 1.00 79.31 112 PHE A O 1
ATOM 921 N N . MET A 1 113 ? -0.589 0.273 -5.972 1.00 84.12 113 MET A N 1
ATOM 922 C CA . MET A 1 113 ? -1.120 -0.663 -6.958 1.00 84.12 113 MET A CA 1
ATOM 923 C C . MET A 1 113 ? -2.617 -0.459 -7.148 1.00 84.12 113 MET A C 1
ATOM 925 O O . MET A 1 113 ? -3.310 0.016 -6.248 1.00 84.12 113 MET A O 1
ATOM 929 N N . VAL A 1 114 ? -3.115 -0.864 -8.312 1.00 85.88 114 VAL A N 1
ATOM 930 C CA . VAL A 1 114 ? -4.543 -0.922 -8.614 1.00 85.88 114 VAL A CA 1
ATOM 931 C C . VAL A 1 114 ? -5.055 -2.339 -8.364 1.00 85.88 114 VAL A C 1
ATOM 933 O O . VAL A 1 114 ? -4.581 -3.315 -8.955 1.00 85.88 114 VAL A O 1
ATOM 936 N N . ALA A 1 115 ? -6.044 -2.457 -7.486 1.00 87.00 115 ALA A N 1
ATOM 937 C CA . ALA A 1 115 ? -6.759 -3.703 -7.258 1.00 87.00 115 ALA A CA 1
ATOM 938 C C . ALA A 1 115 ? -7.863 -3.892 -8.310 1.00 87.00 115 ALA A C 1
ATOM 940 O O . ALA A 1 115 ? -8.540 -2.934 -8.683 1.00 87.00 115 ALA A O 1
ATOM 941 N N . ALA A 1 116 ? -8.053 -5.125 -8.785 1.00 90.19 116 ALA A N 1
ATOM 942 C CA . ALA A 1 116 ? -9.212 -5.446 -9.617 1.00 90.19 116 ALA A CA 1
ATOM 943 C C . ALA A 1 116 ? -10.484 -5.524 -8.749 1.00 90.19 116 ALA A C 1
ATOM 945 O O . ALA A 1 116 ? -10.377 -5.845 -7.561 1.00 90.19 116 ALA A O 1
ATOM 946 N N . PRO A 1 117 ? -11.681 -5.282 -9.316 1.00 92.31 117 PRO A N 1
ATOM 947 C CA . PRO A 1 117 ? -12.935 -5.333 -8.562 1.00 92.31 117 PRO A CA 1
ATOM 948 C C . PRO A 1 117 ? -13.146 -6.658 -7.819 1.00 92.31 117 PRO A C 1
ATOM 950 O O . PRO A 1 117 ? -13.482 -6.649 -6.639 1.00 92.31 117 PRO A O 1
ATOM 953 N N . ASP A 1 118 ? -12.866 -7.790 -8.467 1.00 92.88 118 ASP A N 1
ATOM 954 C CA . ASP A 1 118 ? -13.044 -9.114 -7.859 1.00 92.88 118 ASP A CA 1
ATOM 955 C C . ASP A 1 118 ? -12.094 -9.348 -6.680 1.00 92.88 118 ASP A C 1
ATOM 957 O O . ASP A 1 118 ? -12.495 -9.901 -5.658 1.00 92.88 118 ASP A O 1
ATOM 961 N N . TYR A 1 119 ? -10.854 -8.858 -6.784 1.00 89.06 119 TYR A N 1
ATOM 962 C CA . TYR A 1 119 ? -9.894 -8.899 -5.680 1.00 89.06 119 TYR A CA 1
ATOM 963 C C . TYR A 1 119 ? -10.403 -8.089 -4.482 1.00 89.06 119 TYR A C 1
ATOM 965 O O . TYR A 1 119 ? -10.360 -8.571 -3.354 1.00 89.06 119 TYR A O 1
ATOM 973 N N . MET A 1 120 ? -10.939 -6.886 -4.723 1.00 87.81 120 MET A N 1
ATOM 974 C CA . MET A 1 120 ? -11.505 -6.048 -3.659 1.00 87.81 120 MET A CA 1
ATOM 975 C C . MET A 1 120 ? -12.719 -6.698 -2.991 1.00 87.81 120 MET A C 1
ATOM 977 O O . MET A 1 120 ? -12.839 -6.642 -1.770 1.00 87.81 120 MET A O 1
ATOM 981 N N . ASN A 1 121 ? -13.595 -7.336 -3.771 1.00 92.81 121 ASN A N 1
ATOM 982 C CA . ASN A 1 121 ? -14.743 -8.065 -3.233 1.00 92.81 121 ASN A CA 1
ATOM 983 C C . ASN A 1 121 ? -14.300 -9.249 -2.366 1.00 92.81 121 ASN A C 1
ATOM 985 O O . ASN A 1 121 ? -14.858 -9.471 -1.295 1.00 92.81 121 ASN A O 1
ATOM 989 N N . ASN A 1 122 ? -13.282 -9.988 -2.807 1.00 92.12 122 ASN A N 1
ATOM 990 C CA . ASN A 1 122 ? -12.741 -11.105 -2.044 1.00 92.12 122 ASN A CA 1
ATOM 991 C C . ASN A 1 122 ? -12.117 -10.644 -0.719 1.00 92.12 122 ASN A C 1
ATOM 993 O O . ASN A 1 122 ? -12.406 -11.215 0.327 1.00 92.12 122 ASN A O 1
ATOM 997 N N . GLU A 1 123 ? -11.313 -9.578 -0.743 1.00 88.44 123 GLU A N 1
ATOM 998 C CA . GLU A 1 123 ? -10.737 -9.001 0.478 1.00 88.44 123 GLU A CA 1
ATOM 999 C C . GLU A 1 123 ? -11.821 -8.525 1.451 1.00 88.44 123 GLU A C 1
ATOM 1001 O O . GLU A 1 123 ? -11.734 -8.811 2.641 1.00 88.44 123 GLU A O 1
ATOM 1006 N N . LEU A 1 124 ? -12.877 -7.879 0.946 1.00 89.44 124 LEU A N 1
ATOM 1007 C CA . LEU A 1 124 ? -14.010 -7.463 1.771 1.00 89.44 124 LEU A CA 1
ATOM 1008 C C . LEU A 1 124 ? -14.719 -8.658 2.423 1.00 89.44 124 LEU A C 1
ATOM 1010 O O . LEU A 1 124 ? -15.045 -8.605 3.606 1.00 89.44 124 LEU A O 1
ATOM 1014 N N . ASN A 1 125 ? -14.950 -9.736 1.672 1.00 94.88 125 ASN A N 1
ATOM 1015 C CA . ASN A 1 125 ? -15.572 -10.946 2.213 1.00 94.88 125 ASN A CA 1
ATOM 1016 C C . ASN A 1 125 ? -14.699 -11.597 3.296 1.00 94.88 125 ASN A C 1
ATOM 1018 O O . ASN A 1 125 ? -15.223 -11.992 4.334 1.00 94.88 125 ASN A O 1
ATOM 1022 N N . ASN A 1 126 ? -13.379 -11.638 3.092 1.00 91.06 126 ASN A N 1
ATOM 1023 C CA . ASN A 1 126 ? -12.434 -12.145 4.090 1.00 91.06 126 ASN A CA 1
ATOM 1024 C C . ASN A 1 126 ? -12.456 -11.299 5.375 1.00 91.06 126 ASN A C 1
ATOM 1026 O O . ASN A 1 126 ? -12.424 -11.843 6.477 1.00 91.06 126 ASN A O 1
ATOM 1030 N N . ASP A 1 127 ? -12.516 -9.970 5.248 1.00 88.19 127 ASP A N 1
ATOM 1031 C CA . ASP A 1 127 ? -12.612 -9.068 6.400 1.00 88.19 127 ASP A CA 1
ATOM 1032 C C . ASP A 1 127 ? -13.941 -9.258 7.156 1.00 88.19 127 ASP A C 1
ATOM 1034 O O . ASP A 1 127 ? -13.959 -9.239 8.388 1.00 88.19 127 ASP A O 1
ATOM 1038 N N . LEU A 1 128 ? -15.051 -9.493 6.446 1.00 93.25 128 LEU A N 1
ATOM 1039 C CA . LEU A 1 128 ? -16.345 -9.800 7.067 1.00 93.25 128 LEU A CA 1
ATOM 1040 C C . LEU A 1 128 ? -16.312 -11.114 7.856 1.00 93.25 128 LEU A C 1
ATOM 1042 O O . LEU A 1 128 ? -16.817 -11.158 8.978 1.00 93.25 128 LEU A O 1
ATOM 1046 N N . GLU A 1 129 ? -15.721 -12.165 7.293 1.00 95.88 129 GLU A N 1
ATOM 1047 C CA . GLU A 1 129 ? -15.592 -13.468 7.956 1.00 95.88 129 GLU A CA 1
ATOM 1048 C C . GLU A 1 129 ? -14.723 -13.378 9.222 1.00 95.88 129 GLU A C 1
ATOM 1050 O O . GLU A 1 129 ? -15.072 -13.930 10.272 1.00 95.88 129 GLU A O 1
ATOM 1055 N N . GLU A 1 130 ? -13.623 -12.622 9.165 1.00 90.94 130 GLU A N 1
ATOM 1056 C CA . GLU A 1 130 ? -12.758 -12.396 10.326 1.00 90.94 130 GLU A CA 1
ATOM 1057 C C . GLU A 1 130 ? -13.503 -11.661 11.443 1.00 90.94 130 GLU A C 1
ATOM 1059 O O . GLU A 1 130 ? -13.484 -12.108 12.589 1.00 90.94 130 GLU A O 1
ATOM 1064 N N . LEU A 1 131 ? -14.229 -10.589 11.115 1.00 89.81 131 LEU A N 1
ATOM 1065 C CA . LEU A 1 131 ? -15.023 -9.844 12.095 1.00 89.81 131 LEU A CA 1
ATOM 1066 C C . LEU A 1 131 ? -16.126 -10.704 12.724 1.00 89.81 131 LEU A C 1
ATOM 1068 O O . LEU A 1 131 ? -16.370 -10.613 13.928 1.00 89.81 131 LEU A O 1
ATOM 1072 N N . GLN A 1 132 ? -16.787 -11.553 11.936 1.00 94.94 132 GLN A N 1
ATOM 1073 C CA . GLN A 1 132 ? -17.776 -12.503 12.455 1.00 94.94 132 GLN A CA 1
ATOM 1074 C C . GLN A 1 132 ? -17.141 -13.508 13.419 1.00 94.94 132 GLN A C 1
ATOM 1076 O O . GLN A 1 132 ? -17.723 -13.821 14.461 1.00 94.94 132 GLN A O 1
ATOM 1081 N N . THR A 1 133 ? -15.933 -13.971 13.103 1.00 94.19 133 THR A N 1
ATOM 1082 C CA . THR A 1 133 ? -15.162 -14.866 13.968 1.00 94.19 133 THR A CA 1
ATOM 1083 C C . THR A 1 133 ? -14.777 -14.175 15.274 1.00 94.19 133 THR A C 1
ATOM 1085 O O . THR A 1 133 ? -15.014 -14.729 16.349 1.00 94.19 133 THR A O 1
ATOM 1088 N N . GLU A 1 134 ? -14.257 -12.945 15.215 1.00 90.19 134 GLU A N 1
ATOM 1089 C CA . GLU A 1 134 ? -13.945 -12.147 16.408 1.00 90.19 134 GLU A CA 1
ATOM 1090 C C . GLU A 1 134 ? -15.194 -11.938 17.278 1.00 90.19 134 GLU A C 1
ATOM 1092 O O . GLU A 1 134 ? -15.152 -12.169 18.488 1.00 90.19 134 GLU A O 1
ATOM 1097 N N . LEU A 1 135 ? -16.337 -11.600 16.675 1.00 90.94 135 LEU A N 1
ATOM 1098 C CA . LEU A 1 135 ? -17.609 -11.448 17.385 1.00 90.94 135 LEU A CA 1
ATOM 1099 C C . LEU A 1 135 ? -18.010 -12.751 18.095 1.00 90.94 135 LEU A C 1
ATOM 1101 O O . LEU A 1 135 ? -18.326 -12.729 19.285 1.00 90.94 135 LEU A O 1
ATOM 1105 N N . ALA A 1 136 ? -17.943 -13.895 17.411 1.00 91.50 136 ALA A N 1
ATOM 1106 C CA . ALA A 1 136 ? -18.252 -15.194 18.008 1.00 91.50 136 ALA A CA 1
ATOM 1107 C C . ALA A 1 136 ? -17.323 -15.525 19.193 1.00 91.50 136 ALA A C 1
ATOM 1109 O O . ALA A 1 136 ? -17.780 -16.031 20.225 1.00 91.50 136 ALA A O 1
ATOM 1110 N N . THR A 1 137 ? -16.032 -15.192 19.093 1.00 91.62 137 THR A N 1
ATOM 1111 C CA . THR A 1 137 ? -15.110 -15.348 20.228 1.00 91.62 137 THR A CA 1
ATOM 1112 C C . THR A 1 137 ? -15.490 -14.438 21.396 1.00 91.62 137 THR A C 1
ATOM 1114 O O . THR A 1 137 ? -15.584 -14.910 22.522 1.00 91.62 137 THR A O 1
ATOM 1117 N N . LEU A 1 138 ? -15.829 -13.170 21.153 1.00 86.50 138 LEU 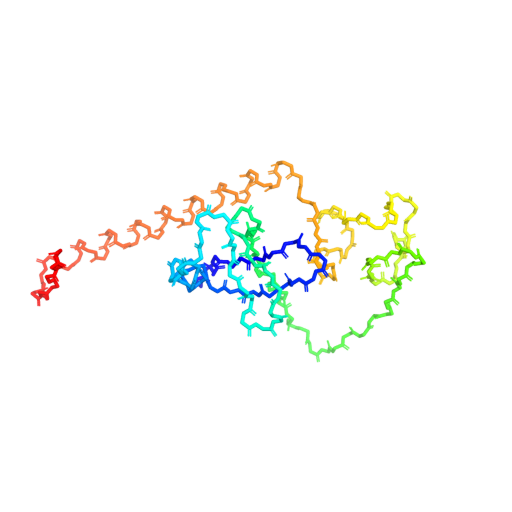A N 1
ATOM 1118 C CA . LEU A 1 138 ? -16.248 -12.252 22.216 1.00 86.50 138 LEU A CA 1
ATOM 1119 C C . LEU A 1 138 ? -17.536 -12.713 22.910 1.00 86.50 138 LEU A C 1
ATOM 1121 O O . LEU A 1 138 ? -17.633 -12.647 24.134 1.00 86.50 138 LEU A O 1
ATOM 1125 N N . VAL A 1 139 ? -18.505 -13.234 22.152 1.00 90.88 139 VAL A N 1
ATOM 1126 C CA . VAL A 1 139 ? -19.755 -13.766 22.716 1.00 90.88 139 VAL A CA 1
ATOM 1127 C C . VAL A 1 139 ? -19.487 -14.985 23.589 1.00 90.88 139 VAL A C 1
ATOM 1129 O O . VAL A 1 139 ? -19.990 -15.043 24.710 1.00 90.88 139 VAL A O 1
ATOM 1132 N N . THR A 1 140 ? -18.669 -15.933 23.122 1.00 87.62 140 THR A N 1
ATOM 1133 C CA . THR A 1 140 ? -18.331 -17.124 23.922 1.00 87.62 140 THR A CA 1
ATOM 1134 C C . THR A 1 140 ? -17.616 -16.756 25.223 1.00 87.62 140 THR A C 1
ATOM 1136 O O . THR A 1 140 ? -17.935 -17.334 26.259 1.00 87.62 140 THR A O 1
ATOM 1139 N N . TRP A 1 141 ? -16.741 -15.747 25.205 1.00 82.94 141 TRP A N 1
ATOM 1140 C CA . TRP A 1 141 ? -16.067 -15.240 26.406 1.00 82.94 141 TRP A CA 1
ATOM 1141 C C . TRP A 1 141 ? -17.038 -14.519 27.355 1.00 82.94 141 TRP A C 1
ATOM 1143 O O . TRP A 1 141 ? -17.028 -14.763 28.560 1.00 82.94 141 TRP A O 1
ATOM 1153 N N . SER A 1 142 ? -17.951 -13.700 26.825 1.00 76.56 142 SER A N 1
ATOM 1154 C CA . SER A 1 142 ? -18.976 -13.033 27.645 1.00 76.56 142 SER A CA 1
ATOM 1155 C C . SER A 1 142 ? -19.964 -14.015 28.290 1.00 76.56 142 SER A C 1
ATOM 1157 O O . SER A 1 142 ? -20.462 -13.766 29.384 1.00 76.56 142 SER A O 1
ATOM 1159 N N . ALA A 1 143 ? -20.221 -15.156 27.641 1.00 68.12 143 ALA A N 1
ATOM 1160 C CA . ALA A 1 143 ? -21.071 -16.210 28.182 1.00 68.12 143 ALA A CA 1
ATOM 1161 C C . ALA A 1 143 ? -20.379 -17.001 29.306 1.00 68.12 143 ALA A C 1
ATOM 1163 O O . ALA A 1 143 ? -21.064 -17.535 30.175 1.00 68.12 143 ALA A O 1
ATOM 1164 N N . SER A 1 144 ? -19.042 -17.067 29.321 1.00 59.53 144 SER A N 1
ATOM 1165 C CA . SER A 1 144 ? -18.290 -17.641 30.447 1.00 59.53 144 SER A CA 1
ATOM 1166 C C . SER A 1 144 ? -18.192 -16.709 31.661 1.00 59.53 144 SER A C 1
ATOM 1168 O O . SER A 1 144 ? -18.036 -17.202 32.776 1.00 59.53 144 SER A O 1
ATOM 1170 N N . ASP A 1 145 ? -18.353 -15.395 31.476 1.00 56.47 145 ASP A N 1
ATOM 1171 C CA . ASP A 1 145 ? -18.248 -14.386 32.542 1.00 56.47 145 ASP A CA 1
ATOM 1172 C C . ASP A 1 145 ? -19.543 -14.178 33.352 1.00 56.47 145 ASP A C 1
ATOM 1174 O O . ASP A 1 145 ? -19.575 -13.371 34.282 1.00 56.47 145 ASP A O 1
ATOM 1178 N N . THR A 1 146 ? -20.605 -14.963 33.126 1.00 54.47 146 THR A N 1
ATOM 1179 C CA . THR A 1 146 ? -21.816 -14.913 33.976 1.00 54.47 146 THR A CA 1
ATOM 1180 C C . THR A 1 146 ? -21.605 -15.456 35.400 1.00 54.47 146 THR A C 1
ATOM 1182 O O . THR A 1 146 ? -22.571 -15.623 36.144 1.00 54.47 146 THR A O 1
ATOM 1185 N N . GLN A 1 147 ? -20.360 -15.718 35.812 1.00 47.25 147 GLN A N 1
ATOM 1186 C CA . GLN A 1 147 ? -20.013 -16.077 37.185 1.00 47.25 147 GLN A CA 1
ATOM 1187 C C . GLN A 1 147 ? -18.719 -15.411 37.688 1.00 47.25 147 GLN A C 1
ATOM 1189 O O . GLN A 1 147 ? -17.939 -16.043 38.393 1.00 47.25 147 GLN A O 1
ATOM 1194 N N . ALA A 1 148 ? -18.488 -14.132 37.386 1.00 43.97 148 ALA A N 1
ATOM 1195 C CA . ALA A 1 148 ? -17.637 -13.288 38.229 1.00 43.97 148 ALA A CA 1
ATOM 1196 C C . ALA A 1 148 ? -17.984 -11.804 38.049 1.00 43.97 148 ALA A C 1
ATOM 1198 O O . ALA A 1 148 ? -17.846 -11.234 36.975 1.00 43.97 148 ALA A O 1
ATOM 1199 N N . ASP A 1 149 ? -18.435 -11.199 39.141 1.00 48.81 149 ASP A N 1
ATOM 1200 C CA . ASP A 1 149 ? -18.596 -9.765 39.353 1.00 48.81 149 ASP A CA 1
ATOM 1201 C C . ASP A 1 149 ? -17.365 -8.961 38.884 1.00 48.81 149 ASP A C 1
ATOM 1203 O O . ASP A 1 149 ? -16.321 -8.990 39.534 1.00 48.81 149 ASP A O 1
ATOM 1207 N N . LEU A 1 150 ? -17.484 -8.242 37.763 1.00 49.81 150 LEU A N 1
ATOM 1208 C CA . LEU A 1 150 ? -16.591 -7.142 37.394 1.00 49.81 150 LEU A CA 1
ATOM 1209 C C . LEU A 1 150 ? -17.418 -5.992 36.810 1.00 49.81 150 LEU A C 1
ATOM 1211 O O . LEU A 1 150 ? -17.752 -5.956 35.625 1.00 49.81 150 LEU A O 1
ATOM 1215 N N . GLY A 1 151 ? -17.749 -5.039 37.682 1.00 44.12 151 GLY A N 1
ATOM 1216 C CA . GLY A 1 151 ? -18.438 -3.798 37.354 1.00 44.12 151 GLY A CA 1
ATOM 1217 C C . GLY A 1 151 ? -17.670 -2.924 36.363 1.00 44.12 151 GLY A C 1
ATOM 1218 O O . GLY A 1 151 ? -16.869 -2.078 36.755 1.00 44.12 151 GLY A O 1
ATOM 1219 N N . VAL A 1 152 ? -17.980 -3.069 35.076 1.00 44.03 152 VAL A N 1
ATOM 1220 C CA . VAL A 1 152 ? -17.686 -2.048 34.067 1.00 44.03 152 VAL A CA 1
ATOM 1221 C C . VAL A 1 152 ? -18.977 -1.286 33.793 1.00 44.03 152 VAL A C 1
ATOM 1223 O O . VAL A 1 152 ? -19.808 -1.687 32.980 1.00 44.03 152 VAL A O 1
ATOM 1226 N N . VAL A 1 153 ? -19.155 -0.189 34.525 1.00 38.91 153 VAL A N 1
ATOM 1227 C CA . VAL A 1 153 ? -20.175 0.817 34.228 1.00 38.91 153 VAL A CA 1
ATOM 1228 C C . VAL A 1 153 ? -19.683 1.610 33.017 1.00 38.91 153 VAL A C 1
ATOM 1230 O O . VAL A 1 153 ? -18.636 2.250 33.075 1.00 38.91 153 VAL A O 1
ATOM 1233 N N . PHE A 1 154 ? -20.415 1.542 31.905 1.00 43.97 154 PHE A N 1
ATOM 1234 C CA . PHE A 1 154 ? -20.286 2.530 30.838 1.00 43.97 154 PHE A CA 1
ATOM 1235 C C . PHE A 1 154 ? -21.185 3.711 31.197 1.00 43.97 154 PHE A C 1
ATOM 1237 O O . PHE A 1 154 ? -22.390 3.672 30.950 1.00 43.97 154 PHE A O 1
ATOM 1244 N N . ASP A 1 155 ? -20.595 4.730 31.816 1.00 42.75 155 ASP A N 1
ATOM 1245 C CA . ASP A 1 155 ? -21.248 6.025 31.991 1.00 42.75 155 ASP A CA 1
ATOM 1246 C C . ASP A 1 155 ? -21.285 6.741 30.629 1.00 42.75 155 ASP A C 1
ATOM 1248 O O . ASP A 1 155 ? -20.246 6.931 29.989 1.00 42.75 155 ASP A O 1
ATOM 1252 N N . TYR A 1 156 ? -22.497 7.078 30.178 1.00 44.88 156 TYR A N 1
ATOM 1253 C CA . TYR A 1 156 ? -22.763 7.976 29.048 1.00 44.88 156 TYR A CA 1
ATOM 1254 C C . TYR A 1 156 ? -22.828 9.430 29.516 1.00 44.88 156 TYR A C 1
ATOM 1256 O O . TYR A 1 156 ? -23.410 9.669 30.599 1.00 44.88 156 TYR A O 1
#

Foldseek 3Di:
DDFQQWWAQPDPQTGDTDRPVVVVVVQVPDPPPPPFAFADPPRGDGDDPVRIDGDGDDDDPCPDPDDDDFDWDDDPQAPDIFGDDPCPPDPVADRPDAAACPRPRCVPGNSDHDYDPVRVVVVVVVVVVVVVVVVVVVVVVVVVCPPDDDDDDPDD

InterPro domains:
  IPR001841 Zinc finger, RING-type [PS50089] (14-44)
  IPR013083 Zinc finger, RING/FYVE/PHD-type [G3DSA:3.30.40.10] (2-68)
  IPR017907 Zinc finger, RING-type, conserved site [PS00518] (14-23)
  IPR018957 Zinc finger, C3HC4 RING-type [PF00097] (13-43)
  IPR039739 RING-finger protein MAG2/RNF10 [PTHR12983] (14-137)

Secondary structure (DSSP, 8-state):
-----EEE--SSS----EEHHHHHHHHHT--S-TT-PEEPTTT--EE-GGG-EEE---------SS-----EE--TT-S--EE-BTTBS-TTS-TTPPPBTTSTTHHHH-S--BPPHHHHHHHHHHHHHHHHHHHHHHHHHHHHTTTS--------

pLDDT: mean 77.84, std 15.19, range [35.41, 95.88]

Organism: Melampsora larici-populina (strain 98AG31 / pathotype 3-4-7) (NCBI:txid747676)